Protein AF-A0AA88WN25-F1 (afdb_monomer_lite)

Structure (mmCIF, N/CA/C/O backbone):
data_AF-A0AA88WN25-F1
#
_entry.id   AF-A0AA88WN25-F1
#
loop_
_atom_site.group_PDB
_atom_site.id
_atom_site.type_symbol
_atom_site.label_atom_id
_atom_site.label_alt_id
_atom_site.label_comp_id
_atom_site.label_asym_id
_atom_site.label_entity_id
_atom_site.label_seq_id
_atom_site.pdbx_PDB_ins_code
_atom_site.Cartn_x
_atom_site.Cartn_y
_atom_site.Cartn_z
_atom_site.occupancy
_atom_site.B_iso_or_equiv
_atom_site.auth_seq_id
_atom_site.auth_comp_id
_atom_site.auth_asym_id
_atom_site.auth_atom_id
_atom_site.pdbx_PDB_model_num
ATOM 1 N N . MET A 1 1 ? -19.320 -19.650 59.274 1.00 44.03 1 MET A N 1
ATOM 2 C CA . MET A 1 1 ? -19.873 -19.768 57.908 1.00 44.03 1 MET A CA 1
ATOM 3 C C . MET A 1 1 ? -18.976 -18.970 56.973 1.00 44.03 1 MET A C 1
ATOM 5 O O . MET A 1 1 ? -18.875 -17.772 57.204 1.00 44.03 1 MET A O 1
ATOM 9 N N . PRO A 1 2 ? -18.290 -19.578 55.991 1.00 50.66 2 PRO A N 1
ATOM 10 C CA . PRO A 1 2 ? -17.529 -18.839 54.992 1.00 50.66 2 PRO A CA 1
ATOM 11 C C . PRO A 1 2 ? -18.336 -18.787 53.687 1.00 50.66 2 PRO A C 1
ATOM 13 O O . PRO A 1 2 ? -18.446 -19.785 52.986 1.00 50.66 2 PRO A O 1
ATOM 16 N N . HIS A 1 3 ? -18.938 -17.638 53.380 1.00 53.75 3 HIS A N 1
ATOM 17 C CA . HIS A 1 3 ? -19.565 -17.387 52.072 1.00 53.75 3 HIS A CA 1
ATOM 18 C C . HIS A 1 3 ? -19.031 -16.124 51.376 1.00 53.75 3 HIS A C 1
ATOM 20 O O . HIS A 1 3 ? -19.502 -15.788 50.297 1.00 53.75 3 HIS A O 1
ATOM 26 N N . SER A 1 4 ? -18.025 -15.452 51.947 1.00 57.47 4 SER A N 1
ATOM 27 C CA . SER A 1 4 ? -17.536 -14.166 51.430 1.00 57.47 4 SER A CA 1
ATOM 28 C C . SER A 1 4 ? -16.478 -14.270 50.325 1.00 57.47 4 SER A C 1
ATOM 30 O O . SER A 1 4 ? -16.370 -13.345 49.537 1.00 57.47 4 SER A O 1
ATOM 32 N N . ASP A 1 5 ? -15.760 -15.388 50.187 1.00 55.97 5 ASP A N 1
ATOM 33 C CA . ASP A 1 5 ? -14.617 -15.481 49.252 1.00 55.97 5 ASP A CA 1
ATOM 34 C C . ASP A 1 5 ? -15.015 -15.639 47.769 1.00 55.97 5 ASP A C 1
ATOM 36 O O . ASP A 1 5 ? -14.221 -15.393 46.864 1.00 55.97 5 ASP A O 1
ATOM 40 N N . ASN A 1 6 ? -16.257 -16.045 47.482 1.00 54.12 6 ASN A N 1
ATOM 41 C CA . ASN A 1 6 ? -16.684 -16.313 46.104 1.00 54.12 6 ASN A CA 1
ATOM 42 C C . ASN A 1 6 ? -17.169 -15.048 45.367 1.00 54.12 6 ASN A C 1
ATOM 44 O O . ASN A 1 6 ? -17.214 -15.019 44.140 1.00 54.12 6 ASN A O 1
ATOM 48 N N . GLN A 1 7 ? -17.536 -13.988 46.094 1.00 56.91 7 GLN A N 1
ATOM 49 C CA . GLN A 1 7 ? -18.158 -12.793 45.511 1.00 56.91 7 GLN A CA 1
ATOM 50 C C . GLN A 1 7 ? -17.122 -11.838 44.886 1.00 56.91 7 GLN A C 1
ATOM 52 O O . GLN A 1 7 ? -17.388 -11.241 43.840 1.00 56.91 7 GLN A O 1
ATOM 57 N N . ASP A 1 8 ? -15.910 -11.793 45.443 1.00 62.72 8 ASP A N 1
ATOM 58 C CA . ASP A 1 8 ? -14.797 -10.975 44.943 1.00 62.72 8 ASP A CA 1
ATOM 59 C C . ASP A 1 8 ? -14.172 -11.553 43.660 1.00 62.72 8 ASP A C 1
ATOM 61 O O . ASP A 1 8 ? -13.771 -10.815 42.758 1.00 62.72 8 ASP A O 1
ATOM 65 N N . SER A 1 9 ? -14.168 -12.884 43.521 1.00 72.69 9 SER A N 1
ATOM 66 C CA . SER A 1 9 ? -13.647 -13.580 42.336 1.00 72.69 9 SER A CA 1
ATOM 67 C C . S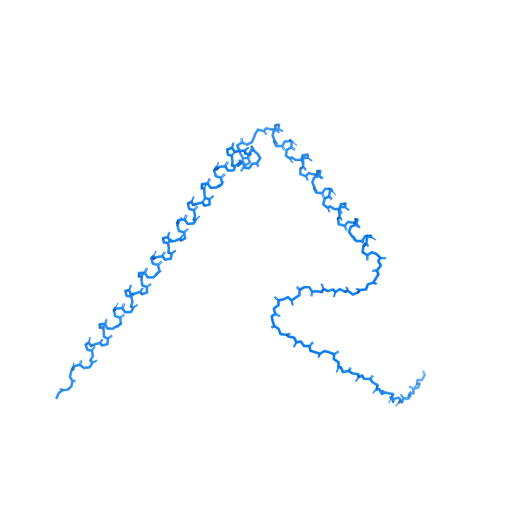ER A 1 9 ? -14.474 -13.300 41.074 1.00 72.69 9 SER A C 1
ATOM 69 O O . SER A 1 9 ? -13.925 -13.049 39.994 1.00 72.69 9 SER A O 1
ATOM 71 N N . HIS A 1 10 ? -15.804 -13.272 41.204 1.00 75.50 10 HIS A N 1
ATOM 72 C CA . HIS A 1 10 ? -16.699 -12.972 40.086 1.00 75.50 10 HIS A CA 1
ATOM 73 C C . HIS A 1 10 ? -16.571 -11.516 39.622 1.00 75.50 10 HIS A C 1
ATOM 75 O O . HIS A 1 10 ? -16.499 -11.265 38.418 1.00 75.50 10 HIS A O 1
ATOM 81 N N . GLY A 1 11 ? -16.479 -10.568 40.560 1.00 82.88 11 GLY A N 1
ATOM 82 C CA . GLY A 1 11 ? -16.253 -9.153 40.252 1.00 82.88 11 GLY A CA 1
ATOM 83 C C . GLY A 1 11 ? -14.897 -8.902 39.584 1.00 82.88 11 GLY A C 1
ATOM 84 O O . GLY A 1 11 ? -14.826 -8.187 38.582 1.00 82.88 11 GLY A O 1
ATOM 85 N N . ALA A 1 12 ? -13.834 -9.546 40.075 1.00 79.12 12 ALA A N 1
ATOM 86 C CA . ALA A 1 12 ? -12.501 -9.467 39.477 1.00 79.12 12 ALA A CA 1
ATOM 87 C C . ALA A 1 12 ? -12.464 -10.057 38.056 1.00 79.12 12 ALA A C 1
ATOM 89 O O . ALA A 1 12 ? -11.884 -9.459 37.149 1.00 79.12 12 ALA A O 1
ATOM 90 N N . THR A 1 13 ? -13.141 -11.189 37.840 1.00 87.62 13 THR A N 1
ATOM 91 C CA . THR A 1 13 ? -13.257 -11.823 36.517 1.00 87.62 13 THR A CA 1
ATOM 92 C C . THR A 1 13 ? -14.014 -10.929 35.536 1.00 87.62 13 THR A C 1
ATOM 94 O O . THR A 1 13 ? -13.556 -10.720 34.413 1.00 87.62 13 THR A O 1
ATOM 97 N N . LEU A 1 14 ? -15.143 -10.351 35.959 1.00 90.38 14 LEU A N 1
ATOM 98 C CA . LEU A 1 14 ? -15.933 -9.430 35.139 1.00 90.38 14 LEU A CA 1
ATOM 99 C C . LEU A 1 14 ? -15.127 -8.176 34.761 1.00 90.38 14 LEU A C 1
ATOM 101 O O . LEU A 1 14 ? -15.137 -7.760 33.605 1.00 90.38 14 LEU A O 1
ATOM 105 N N . SER A 1 15 ? -14.398 -7.600 35.721 1.00 91.38 15 SER A N 1
ATOM 106 C CA . SER A 1 15 ? -13.539 -6.434 35.494 1.00 91.38 15 SER A CA 1
ATOM 107 C C . SER A 1 15 ? -12.413 -6.739 34.500 1.00 91.38 15 SER A C 1
ATOM 109 O O . SER A 1 15 ? -12.205 -5.984 33.551 1.00 91.38 15 SER A O 1
ATOM 111 N N . GLY A 1 16 ? -11.748 -7.892 34.645 1.00 91.56 16 GLY A N 1
ATOM 112 C CA . GLY A 1 16 ? -10.709 -8.334 33.712 1.00 91.56 16 GLY A CA 1
ATOM 113 C C . GLY A 1 16 ? -11.235 -8.574 32.293 1.00 91.56 16 GLY A C 1
ATOM 114 O O . GLY A 1 16 ? -10.580 -8.205 31.316 1.00 91.56 16 GLY A O 1
ATOM 115 N N . LEU A 1 17 ? -12.441 -9.137 32.164 1.00 94.12 17 LEU A N 1
ATOM 116 C CA . LEU A 1 17 ? -13.102 -9.303 30.867 1.00 94.12 17 LEU A CA 1
ATOM 117 C C . LEU A 1 17 ? -13.465 -7.955 30.234 1.00 94.12 17 LEU A C 1
ATOM 119 O O . LEU A 1 17 ? -13.182 -7.758 29.055 1.00 94.12 17 LEU A O 1
ATOM 123 N N . ASN A 1 18 ? -14.011 -7.013 31.006 1.00 95.69 18 ASN A N 1
ATOM 124 C CA . ASN A 1 18 ? -14.302 -5.661 30.522 1.00 95.69 18 ASN A CA 1
ATOM 125 C C . ASN A 1 18 ? -13.037 -4.919 30.079 1.00 95.69 18 ASN A C 1
ATOM 127 O O . ASN A 1 18 ? -13.038 -4.279 29.031 1.00 95.69 18 ASN A O 1
ATOM 131 N N . GLN A 1 19 ? -11.941 -5.032 30.833 1.00 96.00 19 GLN A N 1
ATOM 132 C CA . GLN A 1 19 ? -10.671 -4.416 30.453 1.00 96.00 19 GLN A CA 1
ATOM 133 C C . GLN A 1 19 ? -10.151 -4.987 29.130 1.00 96.00 19 GLN A C 1
ATOM 135 O O . GLN A 1 19 ? -9.694 -4.237 28.267 1.00 96.00 19 GLN A O 1
ATOM 140 N N . ARG A 1 20 ? -10.250 -6.309 28.946 1.00 96.38 20 ARG A N 1
ATOM 141 C CA . ARG A 1 20 ? -9.840 -6.958 27.699 1.00 96.38 20 ARG A CA 1
ATOM 142 C C . ARG A 1 20 ? -10.745 -6.590 26.527 1.00 96.38 20 ARG A C 1
ATOM 144 O O . ARG A 1 20 ? -10.239 -6.427 25.423 1.00 96.38 20 ARG A O 1
ATOM 151 N N . LEU A 1 21 ? -12.048 -6.454 26.763 1.00 97.12 21 LEU A N 1
ATOM 152 C CA . LEU A 1 21 ? -12.996 -6.006 25.749 1.00 97.12 21 LEU A CA 1
ATOM 153 C C . LEU A 1 21 ? -12.658 -4.589 25.281 1.00 97.12 21 LEU A C 1
ATOM 155 O O . LEU A 1 21 ? -12.479 -4.387 24.088 1.00 97.12 21 LEU A O 1
ATOM 159 N N . ASN A 1 22 ? -12.487 -3.649 26.212 1.00 97.56 22 ASN A N 1
ATOM 160 C CA . ASN A 1 22 ? -12.127 -2.270 25.880 1.00 97.56 22 ASN A CA 1
ATOM 161 C C . ASN A 1 22 ? -10.804 -2.207 25.114 1.00 97.56 22 ASN A C 1
ATOM 163 O O . ASN A 1 22 ? -10.734 -1.570 24.075 1.00 97.56 22 ASN A O 1
ATOM 167 N N . TYR A 1 23 ? -9.793 -2.959 25.553 1.00 97.75 23 TYR A N 1
ATOM 168 C CA . TYR A 1 23 ? -8.513 -3.024 24.851 1.00 97.75 23 TYR A CA 1
ATOM 169 C C . TYR A 1 23 ? -8.637 -3.532 23.404 1.00 97.75 23 TYR A C 1
ATOM 171 O O . TYR A 1 23 ? -7.936 -3.048 22.518 1.00 97.75 23 TYR A O 1
ATOM 179 N N . LEU A 1 24 ? -9.515 -4.508 23.148 1.00 98.00 24 LEU A N 1
ATOM 180 C CA . LEU A 1 24 ? -9.782 -4.983 21.788 1.00 98.00 24 LEU A CA 1
ATOM 181 C C . LEU A 1 24 ? -10.574 -3.961 20.965 1.00 98.00 24 LEU A C 1
ATOM 183 O O . LEU A 1 24 ? -10.303 -3.821 19.777 1.00 98.00 24 LEU A O 1
ATOM 187 N N . CYS A 1 25 ? -11.512 -3.238 21.582 1.00 97.94 25 CYS A N 1
ATOM 188 C CA . CYS A 1 25 ? -12.215 -2.136 20.927 1.00 97.94 25 CYS A CA 1
ATOM 189 C C . CYS A 1 25 ? -11.241 -1.023 20.514 1.00 97.94 25 CYS A C 1
ATOM 191 O O . CYS A 1 25 ? -11.278 -0.594 19.366 1.00 97.94 25 CYS A O 1
ATOM 193 N N . ASP A 1 26 ? -10.328 -0.629 21.404 1.00 97.94 26 ASP A N 1
ATOM 194 C CA . ASP A 1 26 ? -9.323 0.404 21.128 1.00 97.94 26 ASP A CA 1
ATOM 195 C C . ASP A 1 26 ? -8.394 -0.006 19.971 1.00 97.94 26 ASP A C 1
ATOM 197 O O . ASP A 1 26 ? -8.035 0.812 19.124 1.00 97.94 26 ASP A O 1
ATOM 201 N N . GLN A 1 27 ? -8.005 -1.286 19.906 1.00 98.19 27 GLN A N 1
ATOM 202 C CA . GLN A 1 27 ? -7.223 -1.805 18.778 1.00 98.19 27 GLN A CA 1
ATOM 203 C C . GLN A 1 27 ? -7.997 -1.764 17.467 1.00 98.19 27 GLN A C 1
ATOM 205 O O . GLN A 1 27 ? -7.436 -1.366 16.449 1.00 98.19 27 GLN A O 1
ATOM 210 N N . LEU A 1 28 ? -9.267 -2.170 17.491 1.00 98.06 28 LEU A N 1
ATOM 211 C CA . LEU A 1 28 ? -10.108 -2.164 16.302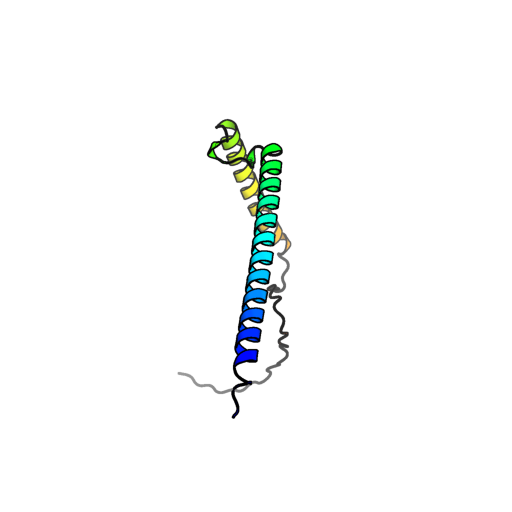 1.00 98.06 28 LEU A CA 1
ATOM 212 C C . LEU A 1 28 ? -10.282 -0.740 15.763 1.00 98.06 28 LEU A C 1
ATOM 214 O O . LEU A 1 28 ? -10.137 -0.525 14.564 1.00 98.06 28 LEU A O 1
ATOM 218 N N . GLU A 1 29 ? -10.522 0.231 16.644 1.00 98.19 29 GLU A N 1
ATOM 219 C CA . GLU A 1 29 ? -10.626 1.644 16.270 1.00 98.19 29 GLU A CA 1
ATOM 220 C C . GLU A 1 29 ? -9.306 2.170 15.676 1.00 98.19 29 GLU A C 1
ATOM 222 O O . GLU A 1 29 ? -9.303 2.896 14.679 1.00 98.19 29 GLU A O 1
ATOM 227 N N . ALA A 1 30 ? -8.162 1.768 16.240 1.00 97.94 30 ALA A N 1
ATOM 228 C CA . ALA A 1 30 ? -6.857 2.132 15.697 1.00 97.94 30 ALA A CA 1
ATOM 229 C C . ALA A 1 30 ? -6.612 1.537 14.297 1.00 97.94 30 ALA A C 1
ATOM 231 O O . ALA A 1 30 ? -6.108 2.243 13.419 1.00 97.94 30 ALA A O 1
ATOM 232 N N . GLU A 1 31 ? -6.975 0.272 14.069 1.00 98.38 31 GLU A N 1
ATOM 233 C CA . GLU A 1 31 ? -6.885 -0.360 12.746 1.00 98.38 31 GLU A CA 1
ATOM 234 C C . GLU A 1 31 ? -7.852 0.275 11.738 1.00 98.38 31 GLU A C 1
ATOM 236 O O . GLU A 1 31 ? -7.466 0.508 10.590 1.00 98.38 31 GLU A O 1
ATOM 241 N N . GLU A 1 32 ? -9.075 0.613 12.156 1.00 98.12 32 GLU A N 1
ATOM 242 C CA . GLU A 1 32 ? -10.051 1.312 11.314 1.00 98.12 32 GLU A CA 1
ATOM 243 C C . GLU A 1 32 ? -9.488 2.656 10.844 1.00 98.12 32 GLU A C 1
ATOM 245 O O . GLU A 1 32 ? -9.441 2.923 9.640 1.00 98.12 32 GLU A O 1
ATOM 250 N N . LYS A 1 33 ? -8.939 3.451 11.769 1.00 98.19 33 LYS A N 1
ATOM 251 C CA . LYS A 1 33 ? -8.295 4.727 11.444 1.00 98.19 33 LYS A CA 1
ATOM 252 C C . LYS A 1 33 ? -7.116 4.558 10.482 1.00 98.19 33 LYS A C 1
ATOM 254 O O . LYS A 1 33 ? -6.987 5.322 9.526 1.00 98.19 33 LYS A O 1
ATOM 259 N N . GLN A 1 34 ? -6.261 3.558 10.696 1.00 98.12 34 GLN A N 1
ATOM 260 C CA . GLN A 1 34 ? -5.168 3.263 9.763 1.00 98.12 34 GLN A CA 1
ATOM 261 C C . GLN A 1 34 ? -5.695 2.882 8.373 1.00 98.12 34 GLN A C 1
ATOM 263 O O . GLN A 1 34 ? -5.147 3.322 7.359 1.00 98.12 34 GLN A O 1
ATOM 268 N N . GLY A 1 35 ? -6.776 2.104 8.311 1.00 97.94 35 GLY A N 1
ATOM 269 C CA . GLY A 1 35 ? -7.457 1.767 7.064 1.00 97.94 35 GLY A CA 1
ATOM 270 C C . GLY A 1 35 ? -7.986 3.003 6.332 1.00 97.94 35 GLY A C 1
ATOM 271 O O . GLY A 1 35 ? -7.808 3.129 5.116 1.00 97.94 35 GLY A O 1
ATOM 272 N N . GLU A 1 36 ? -8.584 3.948 7.059 1.00 98.12 36 GLU A N 1
ATOM 273 C CA . GLU A 1 36 ? -9.046 5.220 6.500 1.00 98.12 36 GLU A CA 1
ATOM 274 C C . GLU A 1 36 ? -7.895 6.076 5.962 1.00 98.12 36 GLU A C 1
ATOM 276 O O . GLU A 1 36 ? -7.985 6.589 4.843 1.00 98.12 36 GLU A O 1
ATOM 281 N N . GLU A 1 37 ? -6.798 6.198 6.712 1.00 97.75 37 GLU A N 1
ATOM 282 C CA . GLU A 1 37 ? -5.598 6.923 6.280 1.00 97.75 37 GLU A CA 1
ATOM 283 C C . GLU A 1 37 ? -5.015 6.316 4.995 1.00 97.75 37 GLU A C 1
ATOM 285 O O . GLU A 1 37 ? -4.734 7.038 4.033 1.00 97.75 37 GLU A O 1
ATOM 290 N N . LEU A 1 38 ? -4.910 4.985 4.919 1.00 97.06 38 LEU A N 1
ATOM 291 C CA . LEU A 1 38 ? -4.451 4.288 3.714 1.00 97.06 38 LEU A CA 1
ATOM 292 C C . LEU A 1 38 ? -5.377 4.533 2.518 1.00 97.06 38 LEU A C 1
ATOM 294 O O . LEU A 1 38 ? -4.899 4.773 1.405 1.00 97.06 38 LEU A O 1
ATOM 298 N N . LYS A 1 39 ? -6.694 4.524 2.737 1.00 96.50 39 LYS A N 1
ATOM 299 C CA . LYS A 1 39 ? -7.681 4.814 1.690 1.00 96.50 39 LYS A CA 1
ATOM 300 C C . LYS A 1 39 ? -7.562 6.252 1.183 1.00 96.50 39 LYS A C 1
ATOM 302 O O . LYS A 1 39 ? -7.657 6.491 -0.025 1.00 96.50 39 LYS A O 1
ATOM 307 N N . GLN A 1 40 ? -7.325 7.212 2.077 1.00 97.31 40 GLN A N 1
ATOM 308 C CA . GLN A 1 40 ? -7.080 8.604 1.698 1.00 97.31 40 GLN A CA 1
ATOM 309 C C . GLN A 1 40 ? -5.789 8.733 0.883 1.00 97.31 40 GLN A C 1
ATOM 311 O O . GLN A 1 40 ? -5.827 9.289 -0.215 1.00 97.31 40 GLN A O 1
ATOM 316 N N . MET A 1 41 ? -4.686 8.135 1.344 1.00 95.44 41 MET A N 1
ATOM 317 C CA . MET A 1 41 ? -3.410 8.129 0.616 1.00 95.44 41 MET A CA 1
ATOM 318 C C . MET A 1 41 ? -3.540 7.502 -0.777 1.00 95.44 41 MET A C 1
ATOM 320 O O . MET A 1 41 ? -2.982 8.025 -1.745 1.00 95.44 41 MET A O 1
ATOM 324 N N . GLN A 1 42 ? -4.284 6.399 -0.902 1.00 94.81 42 GLN A N 1
ATOM 325 C CA . GLN A 1 42 ? -4.573 5.779 -2.195 1.00 94.81 42 GLN A CA 1
ATOM 326 C C . GLN A 1 42 ? -5.361 6.735 -3.096 1.00 94.81 42 GLN A C 1
ATOM 328 O O . GLN A 1 42 ? -4.975 6.962 -4.239 1.00 94.81 42 GLN A O 1
ATOM 333 N N . THR A 1 43 ? -6.421 7.352 -2.575 1.00 94.56 43 THR A N 1
ATOM 334 C CA . THR A 1 43 ? -7.247 8.298 -3.341 1.00 94.56 43 THR A CA 1
ATOM 335 C C . THR A 1 43 ? -6.431 9.507 -3.814 1.00 94.56 43 THR A C 1
ATOM 337 O O . THR A 1 43 ? -6.569 9.961 -4.951 1.00 94.56 43 THR A O 1
ATOM 340 N N . GLU A 1 44 ? -5.550 10.043 -2.969 1.00 95.50 44 GLU A N 1
ATOM 341 C CA . GLU A 1 44 ? -4.635 11.127 -3.341 1.00 95.50 44 GLU A CA 1
ATOM 342 C C . GLU A 1 44 ? -3.642 10.703 -4.423 1.00 95.50 44 GLU A C 1
ATOM 344 O O . GLU A 1 44 ? -3.389 11.460 -5.369 1.00 95.50 44 GLU A O 1
ATOM 349 N N . ARG A 1 45 ? -3.101 9.485 -4.318 1.00 94.31 45 ARG A N 1
ATOM 350 C CA . ARG A 1 45 ? -2.185 8.931 -5.315 1.00 94.31 45 ARG A CA 1
ATOM 351 C C . ARG A 1 45 ? -2.885 8.750 -6.663 1.00 94.31 45 ARG A C 1
ATOM 353 O O . ARG A 1 45 ? -2.344 9.219 -7.661 1.00 94.31 45 ARG A O 1
ATOM 360 N N . GLN A 1 46 ? -4.106 8.222 -6.678 1.00 94.38 46 GLN A N 1
ATOM 361 C CA . GLN A 1 46 ? -4.942 8.081 -7.876 1.00 94.38 46 GLN A CA 1
ATOM 362 C C . GLN A 1 46 ? -5.251 9.424 -8.548 1.00 94.38 46 GLN A C 1
ATOM 364 O O . GLN A 1 46 ? -5.185 9.542 -9.770 1.00 94.38 46 GLN A O 1
ATOM 369 N N . ARG A 1 47 ? -5.520 10.478 -7.764 1.00 91.62 47 ARG A N 1
ATOM 370 C CA . ARG A 1 47 ? -5.723 11.837 -8.305 1.00 91.62 47 ARG A CA 1
ATOM 371 C C . ARG A 1 47 ? -4.463 12.407 -8.950 1.00 91.62 47 ARG A C 1
ATOM 373 O O . ARG A 1 47 ? -4.552 13.175 -9.905 1.00 91.62 47 ARG A O 1
ATOM 380 N N . LYS A 1 48 ? -3.291 12.078 -8.403 1.00 94.50 48 LYS A N 1
ATOM 381 C CA . LYS A 1 48 ? -2.002 12.612 -8.858 1.00 94.50 48 LYS A CA 1
ATOM 382 C C . LYS A 1 48 ? -1.405 11.815 -10.016 1.00 94.50 48 LYS A C 1
ATOM 384 O O . LYS A 1 48 ? -0.739 12.390 -10.877 1.00 94.50 48 LYS A O 1
ATOM 389 N N . PHE A 1 49 ? -1.614 10.505 -10.030 1.00 94.75 49 PHE A N 1
ATOM 390 C CA . PHE A 1 49 ? -0.985 9.581 -10.960 1.00 94.75 49 PHE A CA 1
ATOM 391 C C . PHE A 1 49 ? -2.044 8.739 -11.653 1.00 94.75 49 PHE A C 1
ATOM 393 O O . PHE A 1 49 ? -2.621 7.828 -11.072 1.00 94.75 49 PHE A O 1
ATOM 400 N N . TRP A 1 50 ? -2.235 9.000 -12.944 1.00 94.56 50 TRP A N 1
ATOM 401 C CA . TRP A 1 50 ? -3.224 8.285 -13.747 1.00 94.56 50 TRP A CA 1
ATOM 402 C C . TRP A 1 50 ? -3.002 6.766 -13.780 1.00 94.56 50 TRP A C 1
ATOM 404 O O . TRP A 1 50 ? -3.962 6.040 -13.952 1.00 94.56 50 TRP A O 1
ATOM 414 N N . PHE A 1 51 ? -1.768 6.273 -13.622 1.00 93.81 51 PHE A N 1
ATOM 415 C CA . PHE A 1 51 ? -1.462 4.835 -13.647 1.00 93.81 51 PHE A CA 1
ATOM 416 C C . PHE A 1 51 ? -1.792 4.106 -12.337 1.00 93.81 51 PHE A C 1
ATOM 418 O O . PHE A 1 51 ? -1.640 2.891 -12.272 1.00 93.81 51 PHE A O 1
ATOM 425 N N . ASP A 1 52 ? -2.164 4.840 -11.288 1.00 94.56 52 ASP A N 1
ATOM 426 C CA . ASP A 1 52 ? -2.508 4.283 -9.978 1.00 94.56 52 ASP A CA 1
ATOM 427 C C . ASP A 1 52 ? -4.027 4.075 -9.812 1.00 94.56 52 ASP A C 1
ATOM 429 O O . ASP A 1 52 ? -4.479 3.465 -8.842 1.00 94.56 52 ASP A O 1
ATOM 433 N N . ALA A 1 53 ? -4.818 4.564 -10.775 1.00 93.00 53 ALA A N 1
ATOM 434 C CA . ALA A 1 53 ? -6.245 4.281 -10.868 1.00 93.00 53 ALA A CA 1
ATOM 435 C C . ALA A 1 53 ? -6.502 2.788 -11.173 1.00 93.00 53 ALA A C 1
ATOM 437 O O . ALA A 1 53 ? -5.638 2.122 -11.756 1.00 93.00 53 ALA A O 1
ATOM 438 N N . PRO A 1 54 ? -7.677 2.251 -10.790 1.00 91.94 54 PRO A N 1
ATOM 439 C CA . PRO A 1 54 ? -8.088 0.895 -11.146 1.00 91.94 54 PRO A CA 1
ATOM 440 C C . PRO A 1 54 ? -7.961 0.635 -12.650 1.00 91.94 54 PRO A C 1
ATOM 442 O O . PRO A 1 54 ? -8.202 1.524 -13.467 1.00 91.94 54 PRO A O 1
ATOM 445 N N . ILE A 1 55 ? -7.598 -0.594 -13.026 1.00 92.56 55 ILE A N 1
ATOM 446 C CA . ILE A 1 55 ? -7.340 -0.954 -14.429 1.00 92.56 55 ILE A CA 1
ATOM 447 C C . ILE A 1 55 ? -8.587 -0.748 -15.304 1.00 92.56 55 ILE A C 1
ATOM 449 O O . ILE A 1 55 ? -8.466 -0.393 -16.475 1.00 92.56 55 ILE A O 1
ATOM 453 N N . GLU A 1 56 ? -9.774 -0.915 -14.718 1.00 94.94 56 GLU A N 1
ATOM 454 C CA . GLU A 1 56 ? -11.081 -0.723 -15.347 1.00 94.94 56 GLU A CA 1
ATOM 455 C C . GLU A 1 56 ? -11.371 0.746 -15.695 1.00 94.94 56 GLU A C 1
ATOM 457 O O . GLU A 1 56 ? -12.195 1.020 -16.567 1.00 94.94 56 GLU A O 1
ATOM 462 N N . GLU A 1 57 ? -10.698 1.689 -15.032 1.00 94.81 57 GLU A N 1
ATOM 463 C CA . GLU A 1 57 ? -10.862 3.133 -15.236 1.00 94.81 57 GLU A CA 1
ATOM 464 C C . GLU A 1 57 ? -9.847 3.707 -16.239 1.00 94.81 57 GLU A C 1
ATOM 466 O O . GLU A 1 57 ? -9.960 4.865 -16.653 1.00 94.81 57 GLU A O 1
ATOM 471 N N . LEU A 1 58 ? -8.858 2.910 -16.658 1.00 95.56 58 LEU A N 1
ATOM 472 C CA . LEU A 1 58 ? -7.848 3.336 -17.622 1.00 95.56 58 LEU A CA 1
ATOM 473 C C . LEU A 1 58 ? -8.353 3.184 -19.056 1.00 95.56 58 LEU A C 1
ATOM 475 O O . LEU A 1 58 ? -8.885 2.149 -19.456 1.00 95.56 58 LEU A O 1
ATOM 479 N N . ASN A 1 59 ? -8.111 4.202 -19.880 1.00 96.12 59 ASN A N 1
ATOM 480 C CA . ASN A 1 59 ? -8.388 4.101 -21.311 1.00 96.12 59 ASN A CA 1
ATOM 481 C C . ASN A 1 59 ? -7.300 3.304 -22.056 1.00 96.12 59 ASN A C 1
ATOM 483 O O . ASN A 1 59 ? -6.193 3.092 -21.557 1.00 96.12 59 ASN A O 1
ATOM 487 N N . LEU A 1 60 ? -7.606 2.886 -23.288 1.00 96.56 60 LEU A N 1
ATOM 488 C CA . LEU A 1 60 ? -6.710 2.058 -24.101 1.00 96.56 60 LEU A CA 1
ATOM 489 C C . LEU A 1 60 ? -5.315 2.680 -24.277 1.00 96.56 60 LEU A C 1
ATOM 491 O O . LEU A 1 60 ? -4.311 1.987 -24.128 1.00 96.56 60 LEU A O 1
ATOM 495 N N . ASP A 1 61 ? -5.236 3.986 -24.530 1.00 97.25 61 ASP A N 1
ATOM 496 C CA . ASP A 1 61 ? -3.955 4.673 -24.719 1.00 97.25 61 ASP A CA 1
ATOM 497 C C . ASP A 1 61 ? -3.112 4.673 -23.438 1.00 97.25 61 ASP A C 1
ATOM 499 O O . ASP A 1 61 ? -1.891 4.501 -23.486 1.00 97.25 61 ASP A O 1
ATOM 503 N N . GLN A 1 62 ? -3.750 4.871 -22.283 1.00 96.50 62 GLN A N 1
ATOM 504 C CA . GLN A 1 62 ? -3.109 4.781 -20.971 1.00 96.50 62 GLN A CA 1
ATOM 505 C C . GLN A 1 62 ? -2.596 3.365 -20.703 1.00 96.50 62 GLN A C 1
ATOM 507 O O . GLN A 1 62 ? -1.442 3.204 -20.304 1.00 96.50 62 GLN A O 1
ATOM 512 N N . LEU A 1 63 ? -3.405 2.344 -20.991 1.00 96.75 63 LEU A N 1
ATOM 513 C CA . LEU A 1 63 ? -3.028 0.937 -20.844 1.00 96.75 63 LEU A CA 1
ATOM 514 C C . LEU A 1 63 ? -1.832 0.569 -21.728 1.00 96.75 63 LEU A C 1
ATOM 516 O O . LEU A 1 63 ? -0.856 -0.010 -21.246 1.00 96.75 63 LEU A O 1
ATOM 520 N N . MET A 1 64 ? -1.852 0.969 -23.000 1.00 97.56 64 MET A N 1
ATOM 521 C CA . MET A 1 64 ? -0.737 0.737 -23.923 1.00 97.56 64 MET A CA 1
ATOM 522 C C . MET A 1 64 ? 0.542 1.446 -23.462 1.00 97.56 64 MET A C 1
ATOM 524 O O . MET A 1 64 ? 1.624 0.854 -23.477 1.00 97.56 64 MET A O 1
ATOM 528 N N . LYS A 1 65 ? 0.440 2.701 -23.003 1.00 96.94 65 LYS A N 1
ATOM 529 C CA . LYS A 1 65 ? 1.587 3.433 -22.436 1.00 96.94 65 LYS A CA 1
ATOM 530 C C . LYS A 1 65 ? 2.144 2.723 -21.207 1.00 96.94 65 LYS A C 1
ATOM 532 O O . LYS A 1 65 ? 3.361 2.571 -21.100 1.00 96.94 65 LYS A O 1
ATOM 537 N N . LEU A 1 66 ? 1.276 2.268 -20.304 1.00 96.25 66 LEU A N 1
ATOM 538 C CA . LEU A 1 66 ? 1.678 1.546 -19.101 1.00 96.25 66 LEU A CA 1
ATOM 539 C C . LEU A 1 66 ? 2.401 0.240 -19.453 1.00 96.25 66 LEU A C 1
ATOM 541 O O . LEU A 1 66 ? 3.465 -0.032 -18.900 1.00 96.25 66 LEU A O 1
ATOM 545 N N . GLN A 1 67 ? 1.892 -0.513 -20.430 1.00 96.62 67 GLN A N 1
ATOM 546 C CA . GLN A 1 67 ? 2.518 -1.745 -20.914 1.00 96.62 67 GLN A CA 1
ATOM 547 C C . GLN A 1 67 ? 3.940 -1.503 -21.444 1.00 96.62 67 GLN A C 1
ATOM 549 O O . GLN A 1 67 ? 4.871 -2.232 -21.090 1.00 96.62 67 GLN A O 1
ATOM 554 N N . VAL A 1 68 ? 4.132 -0.462 -22.260 1.00 97.75 68 VAL A N 1
ATOM 555 C CA . VAL A 1 68 ? 5.453 -0.108 -22.807 1.00 97.75 68 VAL A CA 1
ATOM 556 C C . VAL A 1 68 ? 6.417 0.321 -21.699 1.00 97.75 68 VAL A C 1
ATOM 558 O O . VAL A 1 68 ? 7.560 -0.146 -21.658 1.00 97.75 68 VAL A O 1
ATOM 561 N N . LEU A 1 69 ? 5.970 1.188 -20.783 1.00 96.50 69 LEU A N 1
ATOM 562 C CA . LEU A 1 69 ? 6.789 1.657 -19.661 1.00 96.50 69 LEU A CA 1
ATOM 563 C C . LEU A 1 69 ? 7.195 0.506 -18.737 1.00 96.50 69 LEU A C 1
ATOM 565 O O . LEU A 1 69 ? 8.356 0.432 -18.333 1.00 96.50 69 LEU A O 1
ATOM 569 N N . TRP A 1 70 ? 6.268 -0.408 -18.451 1.00 96.25 70 TRP A N 1
ATOM 570 C CA . TRP A 1 70 ? 6.521 -1.588 -17.634 1.00 96.25 70 TRP A CA 1
ATOM 571 C C . TRP A 1 70 ? 7.554 -2.515 -18.276 1.00 96.25 70 TRP A C 1
ATOM 573 O O . TRP A 1 70 ? 8.540 -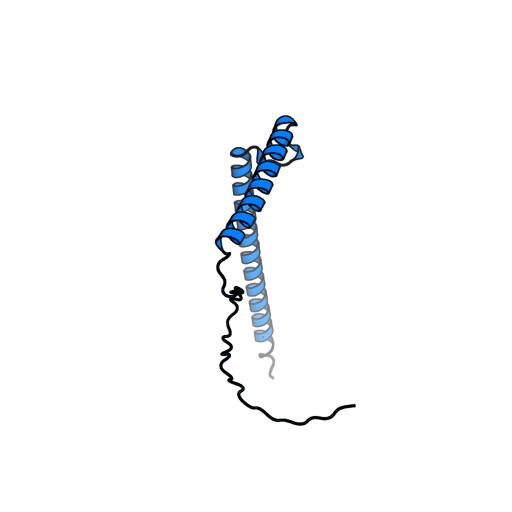2.866 -17.628 1.00 96.25 70 TRP A O 1
ATOM 583 N N . GLY A 1 71 ? 7.407 -2.831 -19.566 1.00 97.62 71 GLY A N 1
ATOM 584 C CA . GLY A 1 71 ? 8.398 -3.635 -20.289 1.00 97.62 71 GLY A CA 1
ATOM 585 C C . GLY A 1 71 ? 9.785 -2.980 -20.303 1.00 97.62 71 GLY A C 1
ATOM 586 O O . GLY A 1 71 ? 10.803 -3.641 -20.078 1.00 97.62 71 GLY A O 1
ATOM 587 N N . GLY A 1 72 ? 9.839 -1.658 -20.485 1.00 97.88 72 GLY A N 1
ATOM 588 C CA . GLY A 1 72 ? 11.081 -0.892 -20.391 1.00 97.88 72 GLY A CA 1
ATOM 589 C C . GLY A 1 72 ? 11.711 -0.936 -18.994 1.00 97.88 72 GLY A C 1
ATOM 590 O O . GLY A 1 72 ? 12.930 -1.080 -18.874 1.00 97.88 72 GLY A O 1
ATOM 591 N N . LEU A 1 73 ? 10.899 -0.842 -17.938 1.00 97.00 73 LEU A N 1
ATOM 592 C CA . LEU A 1 73 ? 11.356 -0.949 -16.553 1.00 97.00 73 LEU A CA 1
ATOM 593 C C . LEU A 1 73 ? 11.894 -2.351 -16.249 1.00 97.00 73 LEU A C 1
ATOM 595 O O . LEU A 1 73 ? 12.997 -2.467 -15.720 1.00 97.00 73 LEU A O 1
ATOM 599 N N . GLN A 1 74 ? 11.166 -3.402 -16.629 1.00 97.94 74 GLN A N 1
ATOM 600 C CA . GLN A 1 74 ? 11.596 -4.791 -16.451 1.00 97.94 74 GLN A CA 1
ATOM 601 C C . GLN A 1 74 ? 12.956 -5.039 -17.107 1.00 97.94 74 GLN A C 1
ATOM 603 O O . GLN A 1 74 ? 13.865 -5.562 -16.460 1.00 97.94 74 GLN A O 1
ATOM 608 N N . LYS A 1 75 ? 13.127 -4.591 -18.357 1.00 97.81 75 LYS A N 1
ATOM 609 C CA . LYS A 1 75 ? 14.409 -4.689 -19.061 1.00 97.81 75 LYS A CA 1
ATOM 610 C C . LYS A 1 75 ? 15.531 -3.989 -18.290 1.00 97.81 75 LYS A C 1
ATOM 612 O O . LYS A 1 75 ? 16.558 -4.603 -18.023 1.00 97.81 75 LYS A O 1
ATOM 617 N N . LYS A 1 76 ? 15.313 -2.742 -17.855 1.00 97.50 76 LYS A N 1
ATOM 618 C CA . LYS A 1 76 ? 16.305 -1.978 -17.075 1.00 97.50 76 LYS A CA 1
ATOM 619 C C . LYS A 1 76 ? 16.683 -2.667 -15.764 1.00 97.50 76 LYS A C 1
ATOM 621 O O . LYS A 1 76 ? 17.850 -2.639 -15.385 1.00 97.50 76 LYS A O 1
ATOM 626 N N . VAL A 1 77 ? 15.724 -3.280 -15.070 1.00 97.12 77 VAL A N 1
ATOM 627 C CA . VAL A 1 77 ? 15.988 -4.022 -13.828 1.00 97.12 77 VAL A CA 1
ATOM 628 C C . VAL A 1 77 ? 16.871 -5.240 -14.102 1.00 97.12 77 VAL A C 1
ATOM 630 O O . VAL A 1 77 ? 17.843 -5.457 -13.377 1.00 97.12 77 VAL A O 1
ATOM 633 N N . VAL A 1 78 ? 16.580 -6.008 -15.156 1.00 96.50 78 VAL A N 1
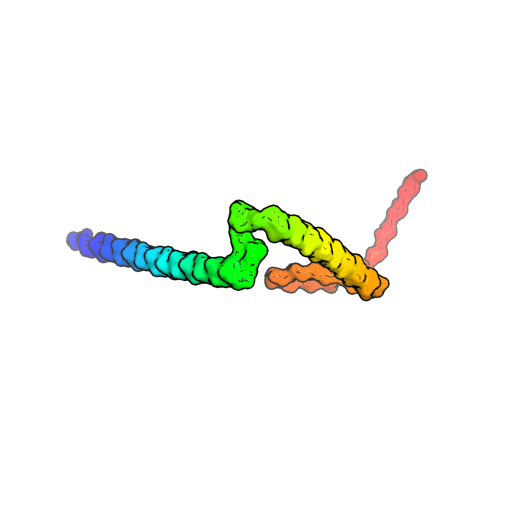ATOM 634 C CA . VAL A 1 78 ? 17.406 -7.157 -15.565 1.00 96.50 78 VAL A CA 1
ATOM 635 C C . VAL A 1 78 ? 18.818 -6.707 -15.940 1.00 96.50 78 VAL A C 1
ATOM 637 O O . VAL A 1 78 ? 19.789 -7.255 -15.412 1.00 96.50 78 VAL A O 1
ATOM 640 N N . ASP A 1 79 ? 18.935 -5.675 -16.776 1.00 95.94 79 ASP A N 1
ATOM 641 C CA . ASP A 1 79 ? 20.220 -5.110 -17.194 1.00 95.94 79 ASP A CA 1
ATOM 642 C C . ASP A 1 79 ? 21.036 -4.649 -15.971 1.00 95.94 79 ASP A C 1
ATOM 644 O O . ASP A 1 79 ? 22.215 -4.985 -15.844 1.00 95.94 79 ASP A O 1
ATOM 648 N N . MET A 1 80 ? 20.402 -3.968 -15.005 1.00 95.06 80 MET A N 1
ATOM 649 C CA . MET A 1 80 ? 21.053 -3.537 -13.761 1.00 95.06 80 MET A CA 1
ATOM 650 C C . MET A 1 80 ? 21.577 -4.722 -12.940 1.00 95.06 80 MET A C 1
ATOM 652 O O . MET A 1 80 ? 22.669 -4.644 -12.374 1.00 95.06 80 MET A O 1
ATOM 656 N N . GLN A 1 81 ? 20.831 -5.826 -12.859 1.00 93.12 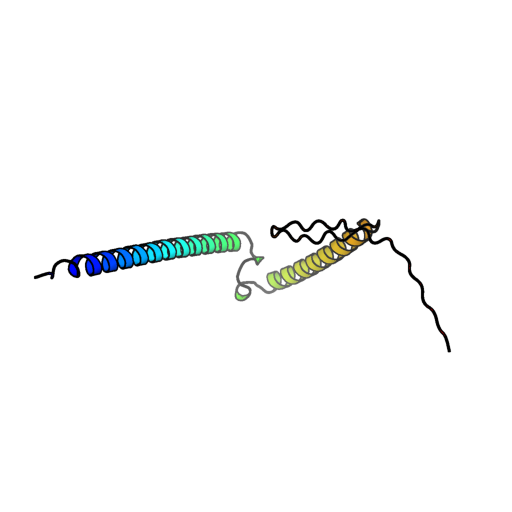81 GLN A N 1
ATOM 657 C CA . GLN A 1 81 ? 21.293 -7.016 -12.145 1.00 93.12 81 GLN A CA 1
ATOM 658 C C . GLN A 1 81 ? 22.485 -7.684 -12.838 1.00 93.12 81 GLN A C 1
ATOM 660 O O . GLN A 1 81 ? 23.403 -8.136 -12.153 1.00 93.12 81 GLN A O 1
ATOM 665 N N . VAL A 1 82 ? 22.491 -7.744 -14.173 1.00 90.50 82 VAL A N 1
ATOM 666 C CA . VAL A 1 82 ? 23.630 -8.263 -14.948 1.00 90.50 82 VAL A CA 1
ATOM 667 C C . VAL A 1 82 ? 24.861 -7.394 -14.709 1.00 90.50 82 VAL A C 1
ATOM 669 O O . VAL A 1 82 ? 25.899 -7.924 -14.320 1.00 90.50 82 VAL A O 1
ATOM 672 N N . VAL A 1 83 ? 24.731 -6.070 -14.836 1.00 91.00 83 VAL A N 1
ATOM 673 C CA . VAL A 1 83 ? 25.821 -5.121 -14.556 1.00 91.00 83 VAL A CA 1
ATOM 674 C C . VAL A 1 83 ? 26.333 -5.281 -13.127 1.00 91.00 83 VAL A C 1
ATOM 676 O O . VAL A 1 83 ? 27.540 -5.369 -12.924 1.00 91.00 83 VAL A O 1
ATOM 679 N N . ARG A 1 84 ? 25.438 -5.392 -12.135 1.00 92.88 84 ARG A N 1
ATOM 680 C CA . ARG A 1 84 ? 25.827 -5.620 -10.735 1.00 92.88 84 ARG A CA 1
ATOM 681 C C . ARG A 1 84 ? 26.624 -6.916 -10.578 1.00 92.88 84 ARG A C 1
ATOM 683 O O . ARG A 1 84 ? 27.644 -6.906 -9.903 1.00 92.88 84 ARG A O 1
ATOM 690 N N . ARG A 1 85 ? 26.196 -8.018 -11.203 1.00 88.25 85 ARG A N 1
ATOM 691 C CA . ARG A 1 85 ? 26.916 -9.303 -11.141 1.00 88.25 85 ARG A CA 1
ATOM 692 C C . ARG A 1 85 ? 28.284 -9.241 -11.819 1.00 88.25 85 ARG A C 1
ATOM 694 O O . ARG A 1 85 ? 29.237 -9.783 -11.277 1.00 88.25 85 ARG A O 1
ATOM 701 N N . LEU A 1 86 ? 28.389 -8.565 -12.961 1.00 84.31 86 LEU A N 1
ATOM 702 C CA . LEU A 1 86 ? 29.657 -8.392 -13.675 1.00 84.31 86 LEU A CA 1
ATOM 703 C C . LEU A 1 86 ? 30.622 -7.465 -12.918 1.00 84.31 86 LEU A C 1
ATOM 705 O O . LEU A 1 86 ? 31.817 -7.733 -12.882 1.00 84.31 86 LEU A O 1
ATOM 709 N N . ALA A 1 87 ? 30.111 -6.423 -12.255 1.00 76.62 87 ALA A N 1
ATOM 710 C CA . ALA A 1 87 ? 30.901 -5.540 -11.395 1.00 76.62 87 ALA A CA 1
ATOM 711 C C . ALA A 1 87 ? 31.371 -6.228 -10.097 1.00 76.62 87 ALA A C 1
ATOM 713 O O . ALA A 1 8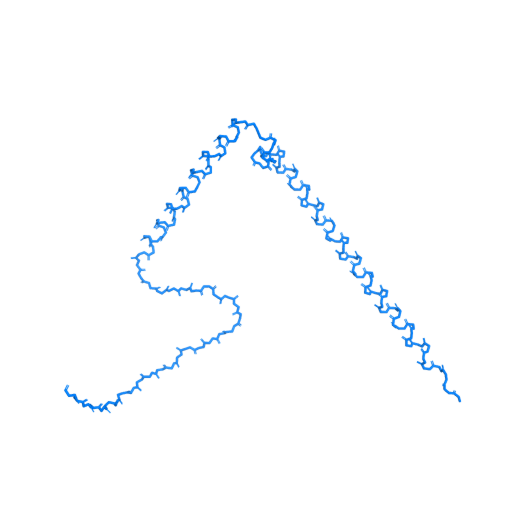7 ? 32.420 -5.881 -9.565 1.00 76.62 87 ALA A O 1
ATOM 714 N N . VAL A 1 88 ? 30.624 -7.224 -9.609 1.00 62.41 88 VAL A N 1
ATOM 715 C CA . VAL A 1 88 ? 30.994 -8.080 -8.462 1.00 62.41 88 VAL A CA 1
ATOM 716 C C . VAL A 1 88 ? 31.859 -9.281 -8.908 1.00 62.41 88 VAL A C 1
ATOM 718 O O . VAL A 1 88 ? 32.187 -10.158 -8.116 1.00 62.41 88 VAL A O 1
ATOM 721 N N . GLY A 1 89 ? 32.313 -9.300 -10.167 1.00 57.84 89 GLY A N 1
ATOM 722 C CA . GLY A 1 89 ? 33.207 -10.306 -10.755 1.00 57.84 89 GLY A CA 1
ATOM 723 C C . GLY A 1 89 ? 34.665 -10.291 -10.265 1.00 57.84 89 GLY A C 1
ATOM 724 O O . GLY A 1 89 ? 35.539 -10.746 -10.996 1.00 57.84 89 GLY A O 1
ATOM 725 N N . SER A 1 90 ? 34.925 -9.817 -9.043 1.00 52.88 90 SER A N 1
ATOM 726 C CA . SER A 1 90 ? 36.171 -10.037 -8.295 1.00 52.88 90 SER A CA 1
ATOM 727 C C . SER A 1 90 ? 35.806 -10.663 -6.943 1.00 52.88 90 SER A C 1
ATOM 729 O O . SER A 1 90 ? 35.246 -10.010 -6.070 1.00 52.88 90 SER A O 1
ATOM 731 N N . ILE A 1 91 ? 36.069 -11.962 -6.821 1.00 53.12 91 ILE A N 1
ATOM 732 C CA . ILE A 1 91 ? 35.702 -12.890 -5.733 1.00 53.12 91 ILE A CA 1
ATOM 733 C C . ILE A 1 91 ? 36.144 -12.334 -4.356 1.00 53.12 91 ILE A C 1
ATOM 735 O O . ILE A 1 91 ? 37.288 -11.917 -4.210 1.00 53.12 91 ILE A O 1
ATOM 739 N N . SER A 1 92 ? 35.286 -12.284 -3.325 1.00 47.88 92 SER A N 1
ATOM 740 C CA . SER A 1 92 ? 35.140 -13.388 -2.358 1.00 47.88 92 SER A CA 1
ATOM 741 C C . SER A 1 92 ? 33.882 -13.306 -1.469 1.00 47.88 92 SER A C 1
ATOM 743 O O . SER A 1 92 ? 33.567 -12.256 -0.918 1.00 47.88 92 SER A O 1
ATOM 745 N N . ALA A 1 93 ? 33.274 -14.488 -1.294 1.00 47.03 93 ALA A N 1
ATOM 746 C CA . ALA A 1 93 ? 32.273 -14.949 -0.320 1.00 47.03 93 ALA A CA 1
ATOM 747 C C . ALA A 1 93 ? 30.814 -14.424 -0.394 1.00 47.03 93 ALA A C 1
ATOM 749 O O . ALA A 1 93 ? 30.571 -13.225 -0.531 1.00 47.03 93 ALA A O 1
ATOM 750 N N . PRO A 1 94 ? 29.805 -15.313 -0.227 1.00 50.91 94 PRO A N 1
ATOM 751 C CA . PRO A 1 94 ? 28.424 -14.896 -0.047 1.00 50.91 94 PRO A CA 1
ATOM 752 C C . PRO A 1 94 ? 28.217 -14.445 1.402 1.00 50.91 94 PRO A C 1
ATOM 754 O O . PRO A 1 94 ? 28.189 -15.262 2.321 1.00 50.91 94 PRO A O 1
ATOM 757 N N . LEU A 1 95 ? 28.011 -13.147 1.619 1.00 45.25 95 LEU A N 1
ATOM 758 C CA . LEU A 1 95 ? 27.376 -12.685 2.851 1.00 45.25 95 LEU A CA 1
ATOM 759 C C . LEU A 1 95 ? 25.870 -12.923 2.712 1.00 45.25 95 LEU A C 1
ATOM 761 O O . LEU A 1 95 ? 25.134 -12.094 2.176 1.00 45.25 95 LEU A O 1
ATOM 765 N N . SER A 1 96 ? 25.418 -14.096 3.161 1.00 45.31 96 SER A N 1
ATOM 766 C CA . SER A 1 96 ? 24.005 -14.313 3.462 1.00 45.31 96 SER A CA 1
ATOM 767 C C . SER A 1 96 ? 23.614 -13.337 4.568 1.00 45.31 96 SER A C 1
ATOM 769 O O . SER A 1 96 ? 24.136 -13.405 5.680 1.00 45.31 96 SER A O 1
ATOM 771 N N . SER A 1 97 ? 22.716 -12.401 4.263 1.00 40.12 97 SER A N 1
ATOM 772 C CA . SER A 1 97 ? 22.135 -11.519 5.270 1.00 40.12 97 SER A CA 1
ATOM 773 C C . SER A 1 97 ? 21.106 -12.325 6.061 1.00 40.12 97 SER A C 1
ATOM 775 O O . SER A 1 97 ? 19.930 -12.368 5.717 1.00 40.12 97 SER A O 1
ATOM 777 N N . THR A 1 98 ? 21.570 -13.032 7.091 1.00 39.78 98 THR A N 1
ATOM 778 C CA . THR A 1 98 ? 20.703 -13.602 8.125 1.00 39.78 98 THR A CA 1
ATOM 779 C C . THR A 1 98 ? 20.917 -12.787 9.388 1.00 39.78 98 THR A C 1
ATOM 781 O O . THR A 1 98 ? 21.756 -13.112 10.218 1.00 39.78 98 THR A O 1
ATOM 784 N N . ASN A 1 99 ? 20.162 -11.699 9.520 1.00 41.47 99 ASN A N 1
ATOM 785 C CA . ASN A 1 99 ? 20.005 -11.022 10.799 1.00 41.47 99 ASN A CA 1
ATOM 786 C C . ASN A 1 99 ? 18.734 -11.561 11.467 1.00 41.47 99 ASN A C 1
ATOM 788 O O . ASN A 1 99 ? 17.691 -10.918 11.445 1.00 41.47 99 ASN A O 1
ATOM 792 N N . TYR A 1 100 ? 18.840 -12.748 12.062 1.00 38.72 100 TYR A N 1
ATOM 793 C CA . TYR A 1 100 ? 18.198 -13.037 13.342 1.00 38.72 100 TYR A CA 1
ATOM 794 C C . TYR A 1 100 ? 19.319 -13.418 14.308 1.00 38.72 100 TYR A C 1
ATOM 796 O O . TYR A 1 100 ? 20.250 -14.133 13.950 1.00 38.72 100 TYR A O 1
ATOM 804 N N . ALA A 1 101 ? 19.265 -12.823 15.494 1.00 46.53 101 ALA A N 1
ATOM 805 C CA . ALA A 1 101 ? 20.307 -12.837 16.504 1.00 46.53 101 ALA A CA 1
ATOM 806 C C . ALA A 1 101 ? 20.739 -14.256 16.912 1.00 46.53 101 ALA A C 1
ATOM 808 O O . ALA A 1 101 ? 19.905 -15.090 17.256 1.00 46.53 101 ALA A O 1
ATOM 809 N N . GLY A 1 102 ? 22.054 -14.482 16.936 1.00 43.31 102 GLY A N 1
ATOM 810 C CA . GLY A 1 102 ? 22.673 -15.703 17.450 1.00 43.31 102 GLY A CA 1
ATOM 811 C C . GLY A 1 102 ? 23.982 -16.008 16.731 1.00 43.31 102 GLY A C 1
ATOM 812 O O . GLY A 1 102 ? 24.001 -16.779 15.780 1.00 43.31 102 GLY A O 1
ATOM 813 N N . ALA A 1 103 ? 25.071 -15.369 17.157 1.00 41.91 103 ALA A N 1
ATOM 814 C CA . ALA A 1 103 ? 26.409 -15.625 16.636 1.00 41.91 103 ALA A CA 1
ATOM 815 C C . ALA A 1 103 ? 26.827 -17.083 16.897 1.00 41.91 103 ALA A C 1
ATOM 817 O O . ALA A 1 103 ? 26.784 -17.536 18.040 1.00 41.91 103 ALA A O 1
ATOM 818 N N . ILE A 1 104 ? 27.260 -17.793 15.854 1.00 46.25 104 ILE A N 1
ATOM 819 C CA . ILE A 1 104 ? 27.980 -19.062 15.989 1.00 46.25 104 ILE A CA 1
ATOM 820 C C . ILE A 1 104 ? 29.401 -18.810 15.490 1.00 46.25 104 ILE A C 1
ATOM 822 O O . ILE A 1 104 ? 29.615 -18.509 14.317 1.00 46.25 104 ILE A O 1
ATOM 826 N N . ASP A 1 105 ? 30.351 -18.877 16.416 1.00 42.28 105 ASP A N 1
ATOM 827 C CA . ASP A 1 105 ? 31.784 -18.811 16.149 1.00 42.28 105 ASP A CA 1
ATOM 828 C C . ASP A 1 105 ? 32.222 -20.121 15.474 1.00 42.28 105 ASP A C 1
ATOM 830 O O . ASP A 1 105 ? 31.949 -21.207 15.988 1.00 42.28 105 ASP A O 1
ATOM 834 N N . LEU A 1 106 ? 32.861 -20.025 14.306 1.00 47.69 106 LEU A N 1
ATOM 835 C CA . LEU A 1 106 ? 33.390 -21.174 13.576 1.00 47.69 106 LEU A CA 1
ATOM 836 C C . LEU A 1 106 ? 34.910 -21.062 13.455 1.00 47.69 106 LEU A C 1
ATOM 838 O O . LEU A 1 106 ? 35.455 -20.959 12.358 1.00 47.69 106 LEU A O 1
ATOM 842 N N . ASN A 1 107 ? 35.602 -21.104 14.589 1.00 52.88 107 ASN A N 1
ATOM 843 C CA . ASN A 1 107 ? 37.001 -21.499 14.622 1.00 52.88 107 ASN A CA 1
ATOM 844 C C . ASN A 1 107 ? 37.145 -22.870 15.293 1.00 52.88 107 ASN A C 1
ATOM 846 O O . ASN A 1 107 ? 37.411 -22.974 16.489 1.00 52.88 107 ASN A O 1
ATOM 850 N N . VAL A 1 108 ? 37.003 -23.939 14.507 1.00 42.62 108 VAL A N 1
ATOM 851 C CA . VAL A 1 108 ? 37.597 -25.229 14.863 1.00 42.62 108 VAL A CA 1
ATOM 852 C C . VAL A 1 108 ? 38.503 -25.662 13.719 1.00 42.62 108 VAL A C 1
ATOM 854 O O . VAL A 1 108 ? 38.074 -26.092 12.652 1.00 42.62 108 VAL A O 1
ATOM 857 N N . ALA A 1 109 ? 39.798 -25.460 13.942 1.00 44.44 109 ALA A N 1
ATOM 858 C CA . ALA A 1 109 ? 40.843 -26.085 13.161 1.00 44.44 109 ALA A CA 1
ATOM 859 C C . ALA A 1 109 ? 40.655 -27.607 13.217 1.00 44.44 109 ALA A C 1
ATOM 861 O O . ALA A 1 109 ? 40.419 -28.173 14.284 1.00 44.44 109 ALA A O 1
ATOM 862 N N . THR A 1 110 ? 40.788 -28.292 12.086 1.00 37.72 110 THR A N 1
ATOM 863 C CA . THR A 1 110 ? 40.997 -29.742 12.093 1.00 37.72 110 THR A CA 1
ATOM 864 C C . THR A 1 110 ? 42.184 -30.063 11.203 1.00 37.72 110 THR A C 1
ATOM 866 O O . THR A 1 110 ? 42.064 -30.415 10.036 1.00 37.72 110 THR A O 1
ATOM 869 N N . THR A 1 111 ? 43.363 -29.883 11.786 1.00 41.12 111 THR A N 1
ATOM 870 C CA . THR A 1 111 ? 44.541 -30.697 11.502 1.00 41.12 111 THR A CA 1
ATOM 871 C C . THR A 1 111 ? 44.302 -32.086 12.095 1.00 41.12 111 THR A C 1
ATOM 873 O O . THR A 1 111 ? 44.059 -32.173 13.295 1.00 41.12 111 THR A O 1
ATOM 876 N N . ALA A 1 112 ? 44.387 -33.144 11.285 1.00 37.22 112 ALA A N 1
ATOM 877 C CA . ALA A 1 112 ? 45.121 -34.377 11.604 1.00 37.22 112 ALA A CA 1
ATOM 878 C C . ALA A 1 112 ? 44.947 -35.426 10.491 1.00 37.22 112 ALA A C 1
ATOM 880 O O . ALA A 1 112 ? 43.837 -35.842 10.166 1.00 37.22 112 ALA A O 1
ATOM 881 N N . GLU A 1 113 ? 46.084 -35.838 9.936 1.00 44.94 113 GLU A N 1
ATOM 882 C CA . GLU A 1 113 ? 46.300 -37.070 9.181 1.00 44.94 113 GLU A CA 1
ATOM 883 C C . GLU A 1 113 ? 45.958 -38.326 10.004 1.00 44.94 113 GLU A C 1
ATOM 885 O O . GLU A 1 113 ? 46.150 -38.330 11.218 1.00 44.94 113 GLU A O 1
ATOM 890 N N . MET A 1 114 ? 45.529 -39.392 9.316 1.00 40.88 114 MET A N 1
ATOM 891 C CA . MET A 1 114 ? 45.796 -40.827 9.574 1.00 40.88 114 MET A CA 1
ATOM 892 C C . MET A 1 114 ? 45.011 -41.618 8.507 1.00 40.88 114 MET A C 1
ATOM 894 O O . MET A 1 114 ? 43.786 -41.591 8.489 1.00 40.88 114 MET A O 1
ATOM 898 N N . ASP A 1 115 ? 45.639 -42.032 7.404 1.00 39.97 115 ASP A N 1
ATOM 899 C CA . ASP A 1 115 ? 46.294 -43.341 7.208 1.00 39.97 115 ASP A CA 1
ATOM 900 C C . ASP A 1 115 ? 45.387 -44.558 7.473 1.00 39.97 115 ASP A C 1
ATOM 902 O O . ASP A 1 115 ? 45.071 -44.863 8.618 1.00 39.97 115 ASP A O 1
ATOM 906 N N . ALA A 1 116 ? 44.995 -45.246 6.393 1.00 42.38 116 ALA A N 1
ATOM 907 C CA . ALA A 1 116 ? 45.033 -46.709 6.253 1.00 42.38 116 ALA A CA 1
ATOM 908 C C . ALA A 1 116 ? 44.511 -47.107 4.856 1.00 42.38 116 ALA A C 1
ATOM 910 O O . ALA A 1 116 ? 43.372 -46.816 4.490 1.00 42.38 116 ALA A O 1
ATOM 911 N N . GLY A 1 117 ? 45.360 -47.759 4.059 1.00 39.53 117 GLY A N 1
ATOM 912 C CA . GLY A 1 117 ? 45.023 -48.255 2.724 1.00 39.53 117 GLY A CA 1
ATOM 913 C C . GLY A 1 117 ? 44.140 -49.508 2.700 1.00 39.53 117 GLY A C 1
ATOM 914 O O . GLY A 1 117 ? 43.885 -50.137 3.721 1.00 39.53 117 GLY A O 1
ATOM 915 N N . VAL A 1 118 ? 43.720 -49.897 1.494 1.00 40.25 118 VAL A N 1
ATOM 916 C CA . VAL A 1 118 ? 44.085 -51.153 0.803 1.00 40.25 118 VAL A CA 1
ATOM 917 C C . VAL A 1 118 ? 43.164 -51.346 -0.415 1.00 40.25 118 VAL A C 1
ATOM 919 O O . VAL A 1 118 ? 41.971 -51.065 -0.383 1.00 40.25 118 VAL A O 1
ATOM 922 N N . HIS A 1 119 ? 43.815 -51.783 -1.492 1.00 34.28 119 HIS A N 1
ATOM 923 C CA . HIS A 1 119 ? 43.375 -52.128 -2.850 1.00 34.28 119 HIS A CA 1
ATOM 924 C C . HIS A 1 119 ? 42.256 -53.201 -2.891 1.00 34.28 119 HIS A C 1
ATOM 926 O O . HIS A 1 119 ? 42.016 -53.879 -1.888 1.00 34.28 119 HIS A O 1
ATOM 932 N N . PRO A 1 120 ? 41.606 -53.415 -4.050 1.00 55.22 120 PRO A N 1
ATOM 933 C CA . PRO A 1 120 ? 42.147 -54.408 -4.991 1.00 55.22 120 PRO A CA 1
ATOM 934 C C . PRO A 1 120 ? 42.194 -53.974 -6.462 1.00 55.22 120 PRO A C 1
ATOM 936 O O . PRO A 1 120 ? 41.518 -53.001 -6.852 1.00 55.22 120 PRO A O 1
#

Secondary structure (DSSP, 8-state):
---SHHHHHHHHHHHHHHHHHHHHHHHHHHHHHHHHHHHHHHHHHHHH-GGGS-GGG--HHHHHHHHHHHHHHHHHHHHHHHHHHHHT-S---------SS-------------------

Sequence (120 aa):
MPHSDNQDSHGATLSGLNQRLNYLCDQLEAEEKQGEELKQMQTERQRKFWFDAPIEELNLDQLMKLQVLWGGLQKKVVDMQVVRRLAVGSISAPLSSTNYAGAIDLNVATTAEMDAGVHP

pLDDT: mean 78.11, std 23.31, range [34.28, 98.38]

Organism: NCBI:txid1293975

Radius of gyration: 32.32 Å; chains: 1; bounding box: 66×67×83 Å

Foldseek 3Di:
DDPPPPPVVVVVVVVVVVVVVVVVVVVVVVVVVVVVVVVVVLVVCVVVDVLSDDPVPDDPVRVVVVVVVVVVVVVVVVVVVVVVVVVCPPDDDDPPPDPDDDDDDPDDDDDDDDDDDDDD